Protein AF-A0A951A707-F1 (afdb_monomer)

pLDDT: mean 89.94, std 10.67, range [45.66, 98.31]

Foldseek 3Di:
DPPDDDDPVRVVVVVVVVVVVVLVVLQVCCVVPVDPCVVRPHPVVVVVVVVVD

Mean predicted aligned error: 5.52 Å

Sequence (53 aa):
MMDRPLSRSETIGLGALGLMSFIGLWEALSYLGIVPGQFLPTPVAVIARFINL

Solvent-accessible surface area (backbone atoms only — not comparable to full-atom values): 3198 Å² total; per-residue (Å²): 132,87,83,70,80,75,50,71,66,53,50,50,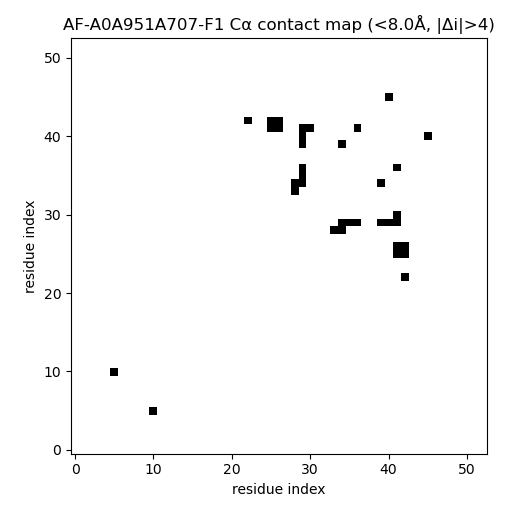52,53,48,51,52,49,50,52,50,50,53,52,51,49,41,48,43,32,71,70,54,82,40,62,53,93,83,36,58,40,69,66,55,51,51,52,54,66,70,72,107

Radius of gyration: 15.94 Å; Cα contacts (8 Å, |Δi|>4): 18; chains: 1; bounding box: 46×15×37 Å

Secondary structure (DSSP, 8-state):
---PPPPHHHHHHHHHHHHHHHHHHHHHHHHTTSS-TTTS--HHHHHHHHH--

Structure (mmCIF, N/CA/C/O backbone):
data_AF-A0A951A707-F1
#
_entry.id   AF-A0A951A707-F1
#
loop_
_atom_site.group_PDB
_atom_site.id
_atom_site.type_symbol
_atom_site.label_atom_id
_atom_site.label_alt_id
_atom_site.label_comp_id
_atom_site.label_asym_id
_atom_site.label_entit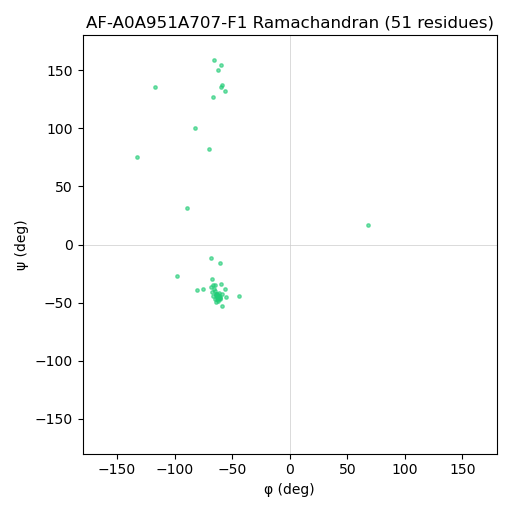y_id
_atom_site.label_seq_id
_atom_site.pdbx_PDB_ins_code
_atom_site.Cartn_x
_atom_site.Cartn_y
_atom_site.Cartn_z
_atom_site.occupancy
_atom_site.B_iso_or_equiv
_atom_site.auth_seq_id
_atom_site.auth_comp_id
_atom_site.auth_asym_id
_atom_site.auth_atom_id
_atom_site.pdbx_PDB_model_num
ATOM 1 N N . MET A 1 1 ? -29.263 4.232 12.394 1.00 45.66 1 MET A N 1
ATOM 2 C CA . MET A 1 1 ? -28.083 3.363 12.564 1.00 45.66 1 MET A CA 1
ATOM 3 C C . MET A 1 1 ? -27.444 3.765 13.876 1.00 45.66 1 MET A C 1
ATOM 5 O O . MET A 1 1 ? -27.241 4.951 14.081 1.00 45.66 1 MET A O 1
ATOM 9 N N . MET A 1 2 ? -27.264 2.832 14.807 1.00 50.88 2 MET A N 1
ATOM 10 C CA . MET A 1 2 ? -26.560 3.122 16.055 1.00 50.88 2 MET A CA 1
ATOM 11 C C . MET A 1 2 ? -25.068 3.027 15.748 1.00 50.88 2 MET A C 1
ATOM 13 O O . MET A 1 2 ? -24.539 1.923 15.646 1.00 50.88 2 MET A O 1
ATOM 17 N N . ASP A 1 3 ? -24.418 4.173 15.549 1.00 71.31 3 ASP A N 1
ATOM 18 C CA . ASP A 1 3 ? -22.971 4.264 15.345 1.00 71.31 3 ASP A CA 1
ATOM 19 C C . ASP A 1 3 ? -22.249 3.938 16.657 1.00 71.31 3 ASP A C 1
ATOM 21 O O . ASP A 1 3 ? -21.882 4.814 17.443 1.00 71.31 3 ASP A O 1
ATOM 25 N N . ARG A 1 4 ? -22.079 2.640 16.937 1.00 86.19 4 ARG A N 1
ATOM 26 C CA . ARG A 1 4 ? -21.155 2.200 17.982 1.00 86.19 4 ARG A CA 1
ATOM 27 C C . ARG A 1 4 ? -19.739 2.551 17.512 1.00 86.19 4 ARG A C 1
ATOM 29 O O . ARG A 1 4 ? -19.363 2.126 16.419 1.00 86.19 4 ARG A O 1
ATOM 36 N N . PRO A 1 5 ? -18.933 3.259 18.318 1.00 87.75 5 PRO A N 1
ATOM 37 C CA . PRO A 1 5 ? -17.543 3.500 17.967 1.00 87.75 5 PRO A CA 1
ATOM 38 C C . PRO A 1 5 ? -16.808 2.165 17.793 1.00 87.75 5 PRO A C 1
ATOM 40 O O . PRO A 1 5 ? -16.987 1.234 18.586 1.00 87.75 5 PRO A O 1
ATOM 43 N N . LEU A 1 6 ? -15.989 2.077 16.746 1.00 89.81 6 LEU A N 1
ATOM 44 C CA . LEU A 1 6 ? -15.169 0.900 16.475 1.00 89.81 6 LEU A CA 1
ATOM 45 C C . LEU A 1 6 ? -14.223 0.645 17.651 1.00 89.81 6 LEU A C 1
ATOM 47 O O . LEU A 1 6 ? -13.585 1.561 18.179 1.00 89.81 6 LEU A O 1
ATOM 51 N N . SER A 1 7 ? -14.113 -0.616 18.057 1.00 94.31 7 SER A N 1
ATOM 52 C CA . SER A 1 7 ? -13.078 -1.031 18.996 1.00 94.31 7 SER A CA 1
ATOM 53 C C . SER A 1 7 ? -11.692 -0.889 18.359 1.00 94.31 7 SER A C 1
ATOM 55 O O . SER A 1 7 ? -11.540 -0.884 17.138 1.00 94.31 7 SER A O 1
ATOM 57 N N . ARG A 1 8 ? -10.639 -0.802 19.184 1.00 95.88 8 ARG A N 1
ATOM 58 C CA . ARG A 1 8 ? -9.260 -0.660 18.681 1.00 95.88 8 ARG A CA 1
ATOM 59 C C . ARG A 1 8 ? -8.866 -1.782 17.717 1.00 95.88 8 ARG A C 1
ATOM 61 O O . ARG A 1 8 ? -8.180 -1.511 16.739 1.00 95.88 8 ARG A O 1
ATOM 68 N N . SER A 1 9 ? -9.299 -3.015 17.977 1.00 96.19 9 SER A N 1
ATOM 69 C CA . SER A 1 9 ? -9.029 -4.158 17.101 1.00 96.19 9 SER A CA 1
ATOM 70 C C . SER A 1 9 ? -9.753 -4.039 15.764 1.00 96.19 9 SER A C 1
ATOM 72 O O . SER A 1 9 ? -9.146 -4.316 14.735 1.00 96.19 9 SER A O 1
ATOM 74 N N . GLU A 1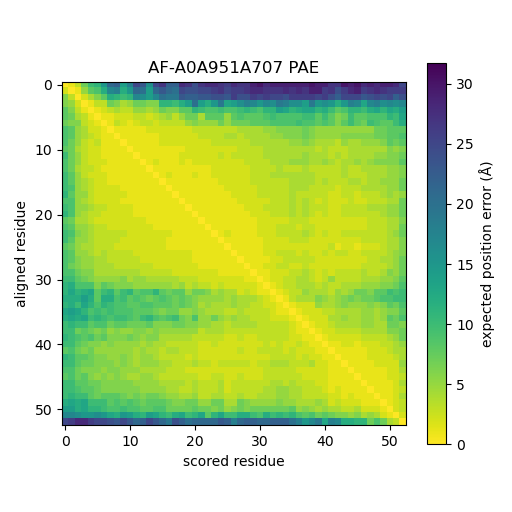 10 ? -11.008 -3.583 15.758 1.00 96.12 10 GLU A N 1
ATOM 75 C CA . GLU A 1 10 ? -11.758 -3.329 14.522 1.00 96.12 10 GLU A CA 1
ATOM 76 C C . GLU A 1 10 ? -11.095 -2.219 13.700 1.00 96.12 10 GLU A C 1
ATOM 78 O O . GLU A 1 10 ? -10.877 -2.390 12.505 1.00 96.12 10 GLU A O 1
ATOM 83 N N . THR A 1 11 ? -10.681 -1.125 14.342 1.00 96.44 11 THR A N 1
ATOM 84 C CA . THR A 1 11 ? -9.963 -0.027 13.680 1.00 96.44 11 THR A CA 1
ATOM 85 C C . THR A 1 11 ? -8.644 -0.493 13.067 1.00 96.44 11 THR A C 1
ATOM 87 O O . THR A 1 11 ? -8.362 -0.182 11.913 1.00 96.44 11 THR A O 1
ATOM 90 N N . ILE A 1 12 ? -7.837 -1.260 13.808 1.00 97.94 12 ILE A N 1
ATOM 91 C CA . ILE A 1 12 ? -6.560 -1.785 13.304 1.00 97.94 12 ILE A CA 1
ATOM 92 C C . ILE A 1 12 ? -6.801 -2.788 12.173 1.00 97.94 12 ILE A C 1
ATOM 94 O O . ILE A 1 12 ? -6.127 -2.716 11.150 1.00 97.94 12 ILE A O 1
ATOM 98 N N . GLY A 1 13 ? -7.770 -3.693 12.327 1.00 98.12 13 GLY A N 1
ATOM 99 C CA . GLY A 1 13 ? -8.095 -4.701 11.319 1.00 98.12 13 GLY A CA 1
ATOM 100 C C . GLY A 1 13 ? -8.577 -4.078 10.011 1.00 98.12 13 GLY A C 1
ATOM 101 O O . GLY A 1 13 ? -8.050 -4.393 8.946 1.00 98.12 13 GLY A O 1
ATOM 102 N N . LEU A 1 14 ? -9.524 -3.140 10.088 1.00 97.69 14 LEU A N 1
ATOM 103 C CA . LEU A 1 14 ? -10.023 -2.404 8.925 1.00 97.69 14 LEU A CA 1
ATOM 104 C C . LEU A 1 14 ? -8.942 -1.507 8.314 1.00 97.69 14 LEU A C 1
ATOM 106 O O . LEU A 1 14 ? -8.838 -1.429 7.093 1.00 97.69 14 LEU A O 1
ATOM 110 N N . GLY A 1 15 ? -8.103 -0.880 9.141 1.00 97.50 15 GLY A N 1
ATOM 111 C CA . G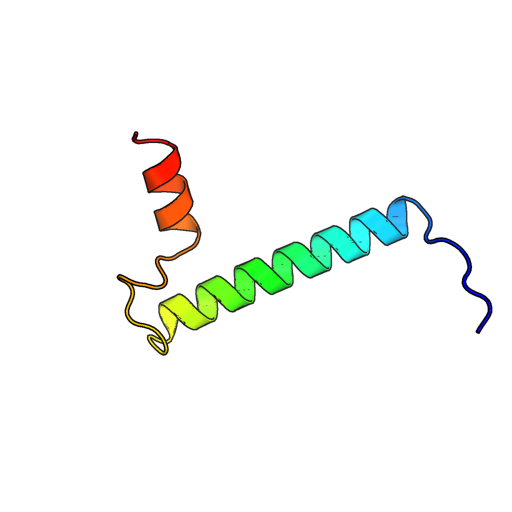LY A 1 15 ? -6.964 -0.090 8.677 1.00 97.50 15 GLY A CA 1
ATOM 112 C C . GLY A 1 15 ? -5.944 -0.933 7.912 1.00 97.50 15 GLY A C 1
ATOM 113 O O . GLY A 1 15 ? -5.540 -0.559 6.814 1.00 97.50 15 GLY A O 1
ATOM 114 N N . ALA A 1 16 ? -5.575 -2.102 8.442 1.00 98.25 16 ALA A N 1
ATOM 115 C CA . ALA A 1 16 ? -4.665 -3.033 7.782 1.00 98.25 16 ALA A CA 1
ATOM 116 C C . ALA A 1 16 ? -5.255 -3.573 6.471 1.00 98.25 16 ALA A C 1
ATOM 118 O O . ALA A 1 16 ? -4.562 -3.606 5.456 1.00 98.25 16 ALA A O 1
ATOM 119 N N . LEU A 1 17 ? -6.540 -3.942 6.464 1.00 98.31 17 LEU A N 1
ATOM 120 C CA . LEU A 1 17 ? -7.249 -4.366 5.253 1.00 98.31 17 LEU A CA 1
ATOM 121 C C . LEU A 1 17 ? -7.284 -3.262 4.194 1.00 98.31 17 LEU A C 1
ATOM 123 O O . LEU A 1 17 ? -6.998 -3.524 3.025 1.00 98.31 17 LEU A O 1
ATOM 127 N N . GLY A 1 18 ? -7.592 -2.030 4.598 1.00 97.94 18 GLY A N 1
ATOM 128 C CA . GLY A 1 18 ? -7.587 -0.870 3.712 1.00 97.94 18 GLY A CA 1
ATOM 129 C C . GLY A 1 18 ? -6.201 -0.605 3.130 1.00 97.94 18 GLY A C 1
ATOM 130 O O . GLY A 1 18 ? -6.069 -0.425 1.922 1.00 97.94 18 GLY A O 1
ATOM 131 N N . LEU A 1 19 ? -5.160 -0.667 3.963 1.00 97.81 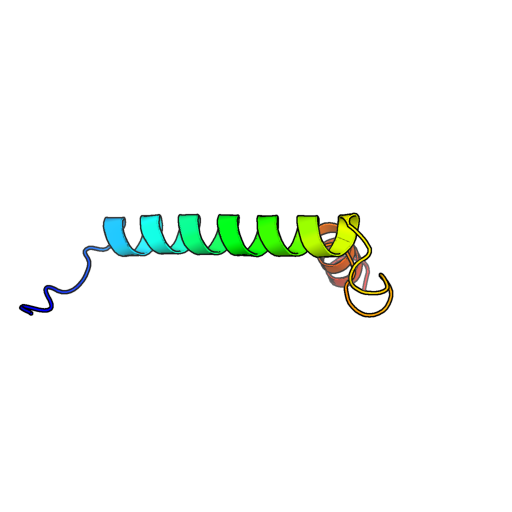19 LEU A N 1
ATOM 132 C CA . LEU A 1 19 ? -3.777 -0.478 3.531 1.00 97.81 19 LEU A CA 1
ATOM 133 C C . LEU A 1 19 ? -3.335 -1.554 2.533 1.00 97.81 19 LEU A C 1
ATOM 135 O O . LEU A 1 19 ? -2.787 -1.223 1.484 1.00 97.81 19 LEU A O 1
ATOM 139 N N . MET A 1 20 ? -3.605 -2.829 2.822 1.00 98.00 20 MET A N 1
ATOM 140 C CA . MET A 1 20 ? -3.285 -3.930 1.907 1.00 98.00 20 MET A CA 1
ATOM 141 C C . MET A 1 20 ? -4.032 -3.792 0.579 1.00 98.00 20 MET A C 1
ATOM 143 O O . MET A 1 20 ? -3.435 -3.972 -0.480 1.00 98.00 20 MET A O 1
ATOM 147 N N . SER A 1 21 ? -5.312 -3.418 0.627 1.00 97.94 21 SER A N 1
ATOM 148 C CA . SER A 1 21 ? -6.124 -3.200 -0.576 1.00 97.94 21 SER A CA 1
ATOM 149 C C . SER A 1 21 ? -5.585 -2.043 -1.414 1.00 97.94 21 SER A C 1
ATOM 151 O O . SER A 1 21 ? -5.489 -2.156 -2.632 1.00 97.94 21 SER A O 1
ATOM 153 N N . PHE A 1 22 ? -5.188 -0.947 -0.767 1.00 96.94 22 PHE A N 1
ATOM 154 C CA . PHE A 1 22 ? -4.605 0.212 -1.434 1.00 96.94 22 PHE A CA 1
ATOM 155 C C . PHE A 1 22 ? -3.271 -0.125 -2.109 1.00 96.94 22 PHE A C 1
ATOM 157 O O . PHE A 1 22 ? -3.101 0.161 -3.292 1.00 96.94 22 PHE A O 1
ATOM 164 N N . ILE A 1 23 ? -2.348 -0.771 -1.387 1.00 96.38 23 ILE A N 1
ATOM 165 C CA . ILE A 1 23 ? -1.042 -1.168 -1.936 1.00 96.38 23 ILE A CA 1
ATOM 166 C C . ILE A 1 23 ? -1.228 -2.167 -3.082 1.00 96.38 23 ILE A C 1
ATOM 168 O O . ILE A 1 23 ? -0.607 -2.010 -4.129 1.00 96.38 23 ILE A O 1
ATOM 172 N N . GLY A 1 24 ? -2.107 -3.159 -2.918 1.00 95.25 24 GLY A N 1
ATOM 173 C CA . GLY A 1 24 ? -2.394 -4.144 -3.960 1.00 95.25 24 GLY A CA 1
ATOM 174 C C . GLY A 1 24 ? -2.994 -3.513 -5.217 1.00 95.25 24 GLY A C 1
ATOM 175 O O . GLY A 1 24 ? -2.567 -3.831 -6.325 1.00 95.25 24 GLY A O 1
ATOM 176 N N . LEU A 1 25 ? -3.940 -2.581 -5.058 1.00 95.38 25 LEU A N 1
ATOM 177 C CA . LEU A 1 25 ? -4.514 -1.840 -6.181 1.00 95.38 25 LEU A CA 1
ATOM 178 C C . LEU A 1 25 ? -3.455 -0.993 -6.888 1.00 95.38 25 LEU A C 1
ATOM 180 O O . LEU A 1 25 ? -3.396 -0.993 -8.114 1.00 95.38 25 LEU A O 1
ATOM 184 N N . TRP A 1 26 ? -2.615 -0.288 -6.133 1.00 94.50 26 TRP A N 1
ATOM 185 C CA . TRP A 1 26 ? -1.525 0.499 -6.697 1.00 94.50 26 TRP A CA 1
ATOM 186 C C . TRP A 1 26 ? -0.572 -0.388 -7.503 1.00 94.50 26 TRP A C 1
ATOM 188 O O . TRP A 1 26 ? -0.359 -0.119 -8.684 1.00 94.50 26 TRP A O 1
ATOM 198 N N . GLU A 1 27 ? -0.068 -1.478 -6.922 1.00 93.25 27 GLU A N 1
ATOM 199 C CA . GLU A 1 27 ? 0.821 -2.416 -7.617 1.00 93.25 27 GLU A CA 1
ATOM 200 C C . GLU A 1 27 ? 0.175 -2.943 -8.906 1.00 93.25 27 GLU A C 1
ATOM 202 O O . GLU A 1 27 ? 0.799 -2.926 -9.967 1.00 93.25 27 GLU A O 1
ATOM 207 N N . ALA A 1 28 ? -1.103 -3.331 -8.845 1.00 93.44 28 ALA A N 1
ATOM 208 C CA . ALA A 1 28 ? -1.842 -3.802 -10.010 1.00 93.44 28 ALA A CA 1
ATOM 209 C C . ALA A 1 28 ? -1.944 -2.727 -11.103 1.00 93.44 28 ALA A C 1
ATOM 211 O O . ALA A 1 28 ? -1.678 -3.015 -12.267 1.00 93.44 28 ALA A O 1
ATOM 212 N N . LEU A 1 29 ? -2.282 -1.483 -10.754 1.00 92.81 29 LEU A N 1
ATOM 213 C CA . LEU A 1 29 ? -2.377 -0.381 -11.719 1.00 92.81 29 LEU A CA 1
ATOM 214 C C . LEU A 1 29 ? -1.020 -0.040 -12.346 1.00 92.81 29 LEU A C 1
ATOM 216 O O . LEU A 1 29 ? -0.955 0.211 -13.552 1.00 92.81 29 LEU A O 1
ATOM 220 N N . SER A 1 30 ? 0.053 -0.062 -11.550 1.00 90.19 30 SER A N 1
ATOM 221 C CA . SER A 1 30 ? 1.421 0.125 -12.037 1.00 90.19 30 SER A CA 1
ATOM 222 C C . SER A 1 30 ? 1.846 -1.003 -12.980 1.00 90.19 30 SER A C 1
ATOM 224 O O . SER A 1 30 ? 2.446 -0.728 -14.017 1.00 90.19 30 SER A O 1
ATOM 226 N N . TYR A 1 31 ? 1.525 -2.260 -12.658 1.00 89.00 31 TYR A N 1
ATOM 227 C CA . TYR A 1 31 ? 1.935 -3.422 -13.453 1.00 89.00 31 TYR A CA 1
ATOM 228 C C . TYR A 1 31 ? 1.123 -3.586 -14.742 1.00 89.00 31 TYR A C 1
ATOM 230 O O . TYR A 1 31 ? 1.675 -3.923 -15.787 1.00 89.00 31 TYR A O 1
ATOM 238 N N . LEU A 1 32 ? -0.184 -3.307 -14.697 1.00 91.88 32 LEU A N 1
ATOM 239 C CA . LEU A 1 32 ? -1.067 -3.375 -15.866 1.00 91.88 32 LEU A CA 1
ATOM 240 C C . LEU A 1 32 ? -0.762 -2.290 -16.911 1.00 91.88 32 LEU A C 1
ATOM 242 O O . LEU A 1 32 ? -1.294 -2.348 -18.017 1.00 91.88 32 LEU A O 1
ATOM 246 N N . GLY A 1 33 ? 0.065 -1.293 -16.577 1.00 84.88 33 GLY A N 1
ATOM 247 C CA . GLY A 1 33 ? 0.471 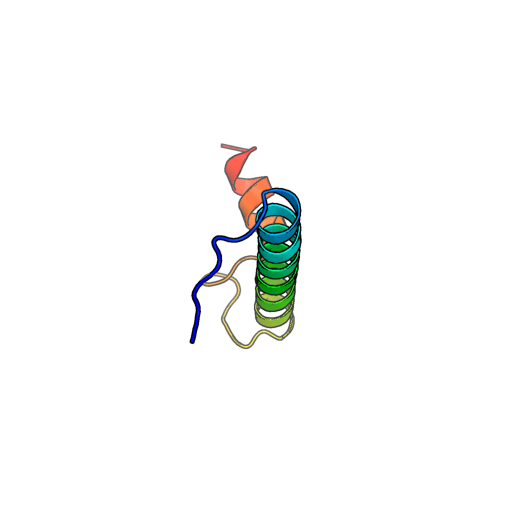-0.243 -17.510 1.00 84.88 33 GLY A CA 1
ATOM 248 C C . GLY A 1 33 ? -0.663 0.701 -17.914 1.00 84.88 33 GLY A C 1
ATOM 249 O O . GLY A 1 33 ? -0.529 1.429 -18.894 1.00 84.88 33 GLY A O 1
ATOM 250 N N . ILE A 1 34 ? -1.770 0.712 -17.157 1.00 89.12 34 ILE A N 1
ATOM 251 C CA . ILE A 1 34 ? -2.901 1.633 -17.367 1.00 89.12 34 ILE A CA 1
ATOM 252 C C . ILE A 1 34 ? -2.424 3.087 -17.245 1.00 89.12 34 ILE A C 1
ATOM 254 O O . ILE A 1 34 ? -2.911 3.970 -17.950 1.00 89.12 34 ILE A O 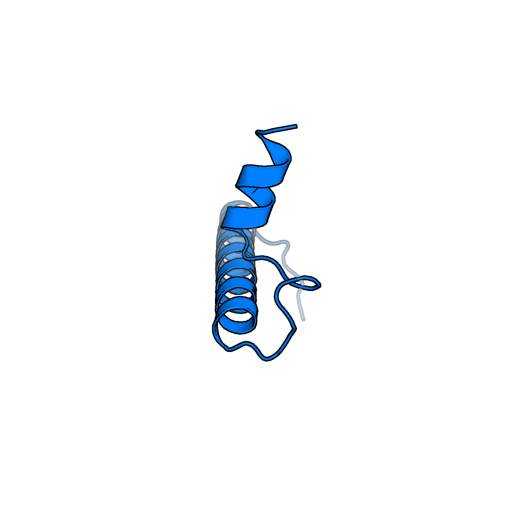1
ATOM 258 N N . VAL A 1 35 ? -1.444 3.331 -16.370 1.00 85.81 35 VAL A N 1
ATOM 259 C CA . VAL A 1 35 ? -0.784 4.625 -16.196 1.00 85.81 35 VAL A CA 1
ATOM 260 C C . VAL A 1 35 ? 0.698 4.479 -16.555 1.00 85.81 35 VAL A C 1
ATOM 262 O O . VAL A 1 35 ? 1.333 3.521 -16.109 1.00 85.81 35 VAL A O 1
ATOM 265 N N . PRO A 1 36 ? 1.295 5.419 -17.315 1.00 86.12 36 PRO A N 1
ATOM 266 C CA . PRO A 1 36 ? 2.729 5.400 -17.575 1.00 86.12 36 PRO A CA 1
ATOM 267 C C . PRO A 1 36 ? 3.533 5.392 -16.268 1.00 86.12 36 PRO A C 1
ATOM 269 O O . PRO A 1 36 ? 3.300 6.222 -15.388 1.00 86.12 36 PRO A O 1
ATOM 272 N N . GLY A 1 37 ? 4.527 4.507 -16.159 1.00 83.06 37 GLY A N 1
ATOM 273 C CA . GLY A 1 37 ? 5.307 4.313 -14.926 1.00 83.06 37 GLY A CA 1
ATOM 274 C C . GLY A 1 37 ? 6.067 5.552 -14.430 1.00 83.06 37 GLY A C 1
ATOM 275 O O . GLY A 1 37 ? 6.447 5.610 -13.266 1.00 83.06 37 GLY A O 1
ATOM 276 N N . GLN A 1 38 ? 6.246 6.575 -15.277 1.00 85.62 38 GLN A N 1
ATOM 277 C CA . GLN A 1 38 ? 6.770 7.879 -14.852 1.00 85.62 38 GLN A CA 1
ATOM 278 C C . GLN A 1 38 ? 5.807 8.644 -13.926 1.00 85.62 38 GLN A C 1
ATOM 280 O O . GLN A 1 38 ? 6.258 9.418 -13.088 1.00 85.62 38 GLN A O 1
ATOM 285 N N . PHE A 1 39 ? 4.495 8.431 -14.078 1.00 89.12 39 PHE A N 1
ATOM 286 C CA . PHE A 1 39 ? 3.447 9.072 -13.281 1.00 89.12 39 PHE A CA 1
ATOM 287 C C . PHE A 1 39 ? 2.964 8.181 -12.135 1.00 89.12 39 PHE A C 1
ATOM 289 O O . PHE A 1 39 ? 2.532 8.699 -11.110 1.00 89.12 39 PHE A O 1
ATOM 296 N N . LEU A 1 40 ? 3.063 6.855 -12.289 1.00 91.00 40 LEU A N 1
ATOM 297 C CA . LEU A 1 40 ? 2.728 5.888 -11.244 1.00 91.00 40 LEU A CA 1
ATOM 298 C C . LEU A 1 40 ? 3.830 4.823 -11.083 1.00 91.00 40 LEU A C 1
ATOM 300 O O . LEU A 1 40 ? 3.659 3.679 -11.520 1.00 91.00 40 LEU A O 1
ATOM 304 N N . PRO A 1 41 ? 4.966 5.176 -10.451 1.00 91.12 41 PRO A N 1
ATOM 305 C CA . PRO A 1 41 ? 5.991 4.204 -10.087 1.00 91.12 41 PRO A CA 1
ATOM 306 C C . PRO A 1 41 ? 5.412 3.144 -9.145 1.00 91.12 41 PRO A C 1
ATOM 308 O O . PRO A 1 41 ? 4.465 3.427 -8.408 1.00 91.12 41 PRO A O 1
ATOM 311 N N . THR A 1 42 ? 5.994 1.944 -9.124 1.00 92.75 42 THR A N 1
ATOM 312 C CA . THR A 1 42 ? 5.566 0.911 -8.171 1.00 92.75 42 THR A CA 1
ATOM 313 C C . THR A 1 42 ? 5.811 1.371 -6.725 1.00 92.75 42 THR A C 1
ATOM 315 O O . THR A 1 42 ? 6.772 2.109 -6.472 1.00 92.75 42 THR A O 1
ATOM 318 N N . PRO A 1 43 ? 4.998 0.920 -5.753 1.00 92.12 43 PRO A N 1
ATOM 319 C CA . PRO A 1 43 ? 5.233 1.133 -4.326 1.00 92.12 43 PRO A CA 1
ATOM 320 C C . PRO A 1 43 ? 6.693 0.889 -3.908 1.00 92.12 43 PRO A C 1
ATOM 322 O O . PRO A 1 43 ? 7.296 1.708 -3.214 1.00 92.12 43 PRO A O 1
ATOM 325 N N . VAL A 1 44 ? 7.300 -0.198 -4.398 1.00 91.50 44 VAL A N 1
ATOM 326 C CA . VAL A 1 44 ? 8.705 -0.543 -4.122 1.00 91.50 44 VAL A CA 1
ATOM 327 C C . VAL A 1 44 ? 9.664 0.508 -4.682 1.00 91.50 44 VAL A C 1
ATOM 329 O O . VAL A 1 44 ? 10.603 0.912 -3.997 1.00 91.50 44 VAL A O 1
ATOM 332 N N . ALA A 1 45 ? 9.424 0.995 -5.903 1.00 90.94 45 ALA A N 1
ATOM 333 C CA . ALA A 1 45 ? 10.246 2.036 -6.513 1.00 90.94 45 ALA A CA 1
ATOM 334 C C . ALA A 1 45 ? 10.160 3.364 -5.745 1.00 90.94 45 ALA A C 1
ATOM 336 O O . ALA A 1 45 ? 11.165 4.068 -5.631 1.00 90.94 45 ALA A O 1
ATOM 337 N N . VAL A 1 46 ? 8.992 3.696 -5.184 1.00 91.94 46 VAL A N 1
ATOM 338 C CA . VAL A 1 46 ? 8.831 4.876 -4.320 1.00 91.94 46 VAL A CA 1
ATOM 339 C C . VAL A 1 46 ? 9.648 4.731 -3.039 1.00 91.94 46 VAL A C 1
ATOM 341 O O . VAL A 1 46 ? 10.396 5.644 -2.697 1.00 91.94 46 VAL A O 1
ATOM 344 N N . ILE A 1 47 ? 9.575 3.579 -2.367 1.00 92.62 47 ILE A N 1
ATOM 345 C CA . ILE A 1 47 ? 10.364 3.311 -1.152 1.00 92.62 47 ILE A CA 1
ATOM 346 C C . ILE A 1 47 ? 11.865 3.380 -1.456 1.00 92.62 47 ILE A C 1
ATOM 348 O O . ILE A 1 47 ? 12.613 4.039 -0.736 1.00 92.62 47 ILE A O 1
ATOM 352 N N . ALA A 1 48 ? 12.309 2.754 -2.548 1.00 91.88 48 ALA A N 1
ATOM 353 C CA . ALA A 1 48 ? 13.709 2.777 -2.958 1.00 91.88 48 ALA A CA 1
ATOM 354 C C . ALA A 1 48 ? 14.206 4.209 -3.204 1.00 91.88 48 ALA A C 1
ATOM 356 O O . ALA A 1 48 ? 15.299 4.558 -2.764 1.00 91.88 48 ALA A O 1
ATOM 357 N N . ARG A 1 49 ? 13.397 5.051 -3.858 1.00 90.06 49 ARG A N 1
ATOM 358 C CA . ARG A 1 49 ? 13.722 6.469 -4.065 1.00 90.06 49 ARG A CA 1
ATOM 359 C C . ARG A 1 49 ? 13.738 7.268 -2.772 1.00 90.06 49 ARG A C 1
ATOM 361 O O . ARG A 1 49 ? 14.549 8.169 -2.669 1.00 90.06 49 ARG A O 1
ATOM 368 N N . PHE A 1 50 ? 12.870 6.955 -1.814 1.00 91.12 50 PHE A N 1
ATOM 369 C CA . PHE A 1 50 ? 12.825 7.646 -0.525 1.00 91.12 50 PHE A CA 1
ATOM 370 C C . PHE A 1 50 ? 14.062 7.358 0.339 1.00 91.12 50 PHE A C 1
ATOM 372 O O . PHE A 1 50 ? 14.535 8.241 1.044 1.00 91.12 50 PHE A O 1
ATOM 379 N N . ILE A 1 51 ? 14.585 6.128 0.283 1.00 92.12 51 ILE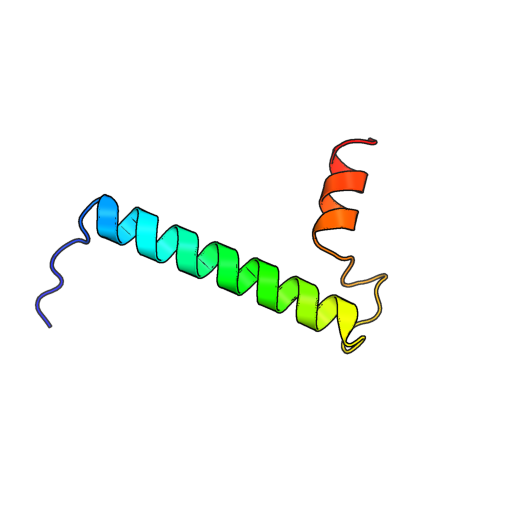 A N 1
ATOM 380 C CA . ILE A 1 51 ? 15.752 5.704 1.073 1.00 92.12 51 ILE A CA 1
ATOM 381 C C . ILE A 1 51 ? 17.072 6.156 0.435 1.00 92.12 51 ILE A C 1
ATOM 383 O O . ILE A 1 51 ? 17.991 6.531 1.153 1.00 92.12 51 ILE A O 1
ATOM 387 N N . ASN A 1 52 ? 17.180 6.104 -0.896 1.00 85.94 52 ASN A N 1
ATOM 388 C CA . ASN A 1 52 ? 18.415 6.422 -1.627 1.00 85.94 52 ASN A CA 1
ATOM 389 C C . ASN A 1 52 ? 18.536 7.916 -1.997 1.0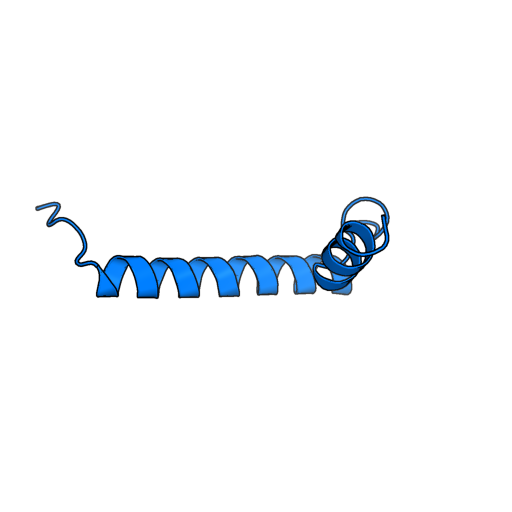0 85.94 52 ASN A C 1
ATOM 391 O O . ASN A 1 52 ? 19.083 8.229 -3.056 1.00 85.94 52 ASN A O 1
ATOM 395 N N . LEU A 1 53 ? 17.986 8.815 -1.171 1.00 58.72 53 LEU A N 1
ATOM 396 C CA . LEU A 1 53 ? 18.158 10.267 -1.321 1.00 58.72 53 LEU A CA 1
ATOM 397 C C . LEU A 1 53 ? 19.563 10.714 -0.910 1.00 58.72 53 LEU A C 1
ATOM 399 O O . LEU A 1 53 ? 20.028 10.278 0.166 1.00 58.72 53 LEU A O 1
#